Protein AF-A0A7C6MSE8-F1 (afdb_monomer_lite)

Radius of gyration: 10.56 Å; chains: 1; bounding box: 26×19×30 Å

pLDDT: mean 79.65, std 11.67, range [42.06, 89.31]

Sequence (53 aa):
MGSVFCLICGCPVDAETSETCGQCGSPICDECIDSFDGFCEGCYEEISDDEDY

Structure (mmCIF, N/CA/C/O backbone):
data_AF-A0A7C6MSE8-F1
#
_entry.id   AF-A0A7C6MSE8-F1
#
loop_
_atom_site.group_PDB
_atom_site.id
_atom_site.type_symbol
_atom_site.label_atom_id
_atom_site.label_alt_id
_atom_site.label_comp_id
_atom_site.label_asym_id
_atom_site.label_entity_id
_atom_site.label_seq_id
_atom_site.pdbx_PDB_ins_code
_atom_site.Cartn_x
_atom_site.Cartn_y
_atom_site.Cartn_z
_atom_site.occupancy
_atom_site.B_iso_or_equiv
_atom_site.auth_seq_id
_atom_site.auth_comp_id
_atom_site.auth_asym_id
_atom_site.auth_atom_id
_atom_site.pdbx_PDB_model_num
ATOM 1 N N . MET A 1 1 ? -1.524 -2.398 20.323 1.00 49.03 1 MET A N 1
ATOM 2 C CA . MET A 1 1 ? -1.358 -2.982 18.980 1.00 49.03 1 MET A CA 1
ATOM 3 C C . MET A 1 1 ? -2.540 -2.501 18.166 1.00 49.03 1 MET A C 1
ATOM 5 O O . MET A 1 1 ? -3.650 -2.940 18.433 1.00 49.03 1 MET A O 1
ATOM 9 N N . GLY A 1 2 ? -2.341 -1.475 17.341 1.00 58.72 2 GLY A N 1
ATOM 10 C CA . GLY A 1 2 ? -3.387 -0.965 16.459 1.00 58.72 2 GLY A CA 1
ATOM 11 C C . GLY A 1 2 ? -3.291 -1.718 15.144 1.00 58.72 2 GLY A C 1
ATOM 12 O O . GLY A 1 2 ? -2.335 -1.510 14.412 1.00 58.72 2 GLY A O 1
ATOM 13 N N . SER A 1 3 ? -4.225 -2.627 14.890 1.00 72.81 3 SER A N 1
ATOM 14 C CA . SER A 1 3 ? -4.390 -3.232 13.569 1.00 72.81 3 SER A CA 1
ATOM 15 C C . SER A 1 3 ? -4.968 -2.160 12.651 1.00 72.81 3 SER A C 1
ATOM 17 O O . SER A 1 3 ? -6.022 -1.605 12.972 1.00 72.81 3 SER A O 1
ATOM 19 N N . VAL A 1 4 ? -4.289 -1.842 11.553 1.00 86.44 4 VAL A N 1
ATOM 20 C CA . VAL A 1 4 ? -4.866 -1.002 10.499 1.00 86.44 4 VAL A CA 1
ATOM 21 C C . VAL A 1 4 ? -5.505 -1.900 9.441 1.00 86.44 4 VAL A C 1
ATOM 23 O O . VAL A 1 4 ? -5.260 -3.105 9.407 1.00 86.44 4 VAL A O 1
ATOM 26 N N . PHE A 1 5 ? -6.387 -1.341 8.621 1.00 88.12 5 PHE A N 1
ATOM 27 C CA . PHE A 1 5 ? -7.139 -2.102 7.625 1.00 88.12 5 PHE A CA 1
ATOM 28 C C . PHE A 1 5 ? -6.910 -1.497 6.254 1.00 88.12 5 PHE A C 1
ATOM 30 O O . PHE A 1 5 ? -7.048 -0.285 6.099 1.00 88.12 5 PHE A O 1
ATOM 37 N N . CYS A 1 6 ? -6.597 -2.342 5.272 1.00 88.62 6 CYS A N 1
ATOM 38 C CA . CYS A 1 6 ? -6.483 -1.898 3.893 1.00 88.62 6 CYS A CA 1
ATOM 39 C C . CYS A 1 6 ? -7.805 -1.267 3.441 1.00 88.62 6 CYS A C 1
ATOM 41 O O . CYS A 1 6 ? -8.863 -1.885 3.581 1.00 88.62 6 CYS A O 1
ATOM 43 N N . LEU A 1 7 ? -7.748 -0.064 2.869 1.00 86.75 7 LEU A N 1
ATOM 44 C CA . LEU A 1 7 ? -8.938 0.623 2.359 1.00 86.75 7 LEU A CA 1
ATOM 45 C C . LEU A 1 7 ? -9.651 -0.169 1.249 1.00 86.75 7 LEU A C 1
ATOM 47 O O . LEU A 1 7 ? -10.871 -0.103 1.143 1.00 86.75 7 LEU A O 1
ATOM 51 N N . ILE A 1 8 ? -8.885 -0.908 0.445 1.00 86.94 8 ILE A N 1
ATOM 52 C CA . ILE A 1 8 ? -9.354 -1.574 -0.773 1.00 86.94 8 ILE A CA 1
ATOM 53 C C . ILE A 1 8 ? -9.995 -2.928 -0.441 1.00 86.94 8 ILE A C 1
ATOM 55 O O . ILE A 1 8 ? -11.165 -3.162 -0.734 1.00 86.94 8 ILE A O 1
ATOM 59 N N . CYS A 1 9 ? -9.254 -3.831 0.207 1.00 89.31 9 CYS A N 1
ATOM 60 C CA . CYS A 1 9 ? -9.748 -5.181 0.503 1.00 89.31 9 CYS A CA 1
ATOM 61 C C . CYS A 1 9 ? -10.386 -5.324 1.895 1.00 89.31 9 CYS A C 1
ATOM 63 O O . CYS A 1 9 ? -11.049 -6.325 2.169 1.00 89.31 9 CYS A O 1
ATOM 65 N N . GLY A 1 10 ? -10.188 -4.353 2.795 1.00 88.25 10 GLY A N 1
ATOM 66 C CA . GLY A 1 10 ? -10.672 -4.411 4.177 1.00 88.25 10 GLY A CA 1
ATOM 67 C C . GLY A 1 10 ? -9.946 -5.431 5.060 1.00 88.25 10 GLY A C 1
ATOM 68 O O . GLY A 1 10 ? -10.349 -5.641 6.207 1.00 88.25 10 GLY A O 1
ATOM 69 N N . CYS A 1 11 ? -8.893 -6.085 4.558 1.00 88.62 11 CYS A N 1
ATOM 70 C CA . CYS A 1 11 ? -8.099 -7.022 5.342 1.00 88.62 11 CYS A CA 1
ATOM 71 C C . CYS A 1 11 ? -7.253 -6.282 6.392 1.00 88.62 11 CYS A C 1
ATOM 73 O O . CYS A 1 11 ? -6.811 -5.156 6.144 1.00 88.62 11 CYS A O 1
ATOM 75 N N . PRO A 1 12 ? -7.025 -6.896 7.568 1.00 88.94 12 PRO A N 1
ATOM 76 C CA . PRO A 1 12 ? -6.102 -6.352 8.554 1.00 88.94 12 PRO A CA 1
ATOM 77 C C . PRO A 1 12 ? -4.677 -6.407 8.000 1.00 88.94 12 PRO A C 1
ATOM 79 O O . PRO A 1 12 ? -4.241 -7.454 7.523 1.00 88.94 12 PRO A O 1
ATOM 82 N N . VAL A 1 13 ? -3.964 -5.289 8.081 1.00 88.00 13 VAL A N 1
ATOM 83 C CA . VAL A 1 13 ? -2.576 -5.154 7.628 1.00 88.00 13 VAL A CA 1
ATOM 84 C C . VAL A 1 13 ? -1.731 -4.567 8.755 1.00 88.00 13 VAL A C 1
ATOM 86 O O . VAL A 1 13 ? -2.241 -3.880 9.649 1.00 88.00 13 VAL A O 1
ATOM 89 N N . ASP A 1 14 ? -0.443 -4.891 8.749 1.00 84.44 14 ASP A N 1
ATOM 90 C CA . ASP A 1 14 ? 0.499 -4.384 9.740 1.00 84.44 14 ASP A CA 1
A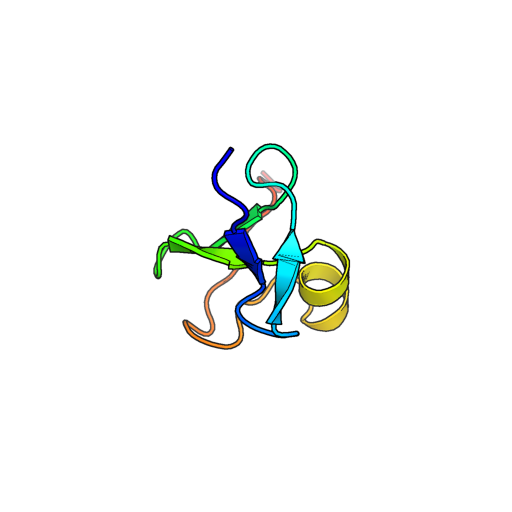TOM 91 C C . ASP A 1 14 ? 0.912 -2.956 9.381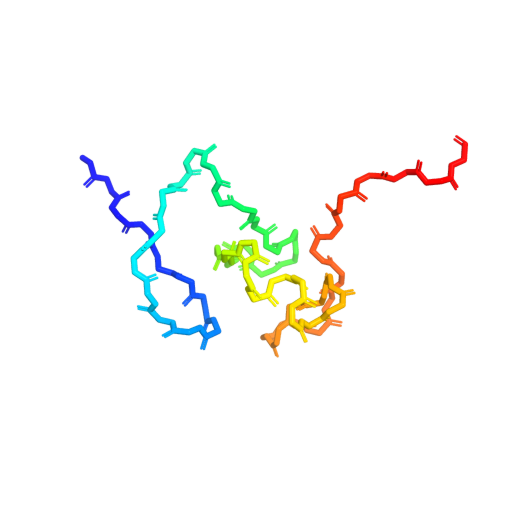 1.00 84.44 14 ASP A C 1
ATOM 93 O O . ASP A 1 14 ? 1.437 -2.718 8.300 1.00 84.44 14 ASP A O 1
ATOM 97 N N . ALA A 1 15 ? 0.699 -2.008 10.297 1.00 77.12 15 ALA A N 1
ATOM 98 C CA . ALA A 1 15 ? 0.971 -0.586 10.055 1.00 77.12 15 ALA A CA 1
ATOM 99 C C . ALA A 1 15 ? 2.461 -0.273 9.831 1.00 77.12 15 ALA A C 1
ATOM 101 O O . ALA A 1 15 ? 2.788 0.803 9.346 1.00 77.12 15 ALA A O 1
ATOM 102 N N . GLU A 1 16 ? 3.357 -1.177 10.238 1.00 78.50 16 GLU A N 1
ATOM 103 C CA . GLU A 1 16 ? 4.805 -1.033 10.043 1.00 78.50 16 GLU A CA 1
ATOM 104 C C . GLU A 1 16 ? 5.269 -1.506 8.660 1.00 78.50 16 GLU A C 1
ATOM 106 O O . GLU A 1 16 ? 6.356 -1.131 8.231 1.00 78.50 16 GLU A O 1
ATOM 111 N N . THR A 1 17 ? 4.474 -2.338 7.980 1.00 76.00 17 THR A N 1
ATOM 112 C CA . THR A 1 17 ? 4.809 -2.902 6.664 1.00 76.00 17 THR A CA 1
ATOM 113 C C . THR A 1 17 ? 3.855 -2.454 5.566 1.00 76.00 17 THR A C 1
ATOM 115 O O . THR A 1 17 ? 4.159 -2.660 4.403 1.00 76.00 17 THR A O 1
ATOM 118 N N . SER A 1 18 ? 2.692 -1.899 5.912 1.00 81.19 18 SER A N 1
ATOM 119 C CA . SER A 1 18 ? 1.735 -1.384 4.941 1.00 81.19 18 SER A CA 1
ATOM 120 C C . SER A 1 18 ? 2.084 0.035 4.521 1.00 81.19 18 SER A C 1
ATOM 122 O O . SER A 1 18 ? 2.262 0.912 5.367 1.00 81.19 18 SER A O 1
ATOM 124 N N . GLU A 1 19 ? 2.034 0.265 3.225 1.00 84.56 19 GLU A N 1
ATOM 125 C CA . GLU A 1 19 ? 2.072 1.574 2.590 1.00 84.56 19 GLU A CA 1
ATOM 126 C C . GLU A 1 19 ? 0.801 2.394 2.891 1.00 84.56 19 GLU A C 1
ATOM 128 O O . GLU A 1 19 ? -0.275 1.863 3.201 1.00 84.56 19 GLU A O 1
ATOM 133 N N . THR A 1 20 ? 0.904 3.722 2.816 1.00 85.62 20 THR A N 1
ATOM 134 C CA . THR A 1 20 ? -0.203 4.639 3.150 1.00 85.62 20 THR A CA 1
ATOM 135 C C . THR A 1 20 ? -0.390 5.670 2.033 1.00 85.62 20 THR A C 1
ATOM 137 O O . THR A 1 20 ? 0.575 6.345 1.702 1.00 85.62 20 THR A O 1
ATOM 140 N N . CYS A 1 21 ? -1.608 5.873 1.484 1.00 85.69 21 CYS A N 1
ATOM 141 C CA . CYS A 1 21 ? -1.827 6.934 0.466 1.00 85.69 21 CYS A CA 1
ATOM 142 C C . CYS A 1 21 ? -1.408 8.285 1.065 1.00 85.69 21 CYS A C 1
ATOM 144 O O . CYS A 1 21 ? -2.017 8.739 2.037 1.00 85.69 21 CYS A O 1
ATOM 146 N N . GLY A 1 22 ? -0.428 8.958 0.455 1.00 80.69 22 GLY A N 1
ATOM 147 C CA . GLY A 1 22 ? 0.086 10.249 0.927 1.00 80.69 22 GLY A CA 1
ATOM 148 C C . GLY A 1 22 ? -0.968 11.365 0.978 1.00 80.69 22 GLY A C 1
ATOM 149 O O . GLY A 1 22 ? -0.836 12.304 1.761 1.00 80.69 22 GLY A O 1
ATOM 150 N N . GLN A 1 23 ? -2.055 11.248 0.203 1.00 83.88 23 GLN A N 1
ATOM 151 C CA . GLN A 1 23 ? -3.172 12.201 0.230 1.00 83.88 23 GLN A CA 1
ATOM 152 C C . GLN A 1 23 ? -4.220 11.908 1.304 1.00 83.88 23 GLN A C 1
ATOM 154 O O . GLN A 1 23 ? -4.578 12.789 2.084 1.00 83.88 23 GLN A O 1
ATOM 159 N N . CYS A 1 24 ? -4.782 10.696 1.318 1.00 85.75 24 CYS A N 1
ATOM 160 C CA . 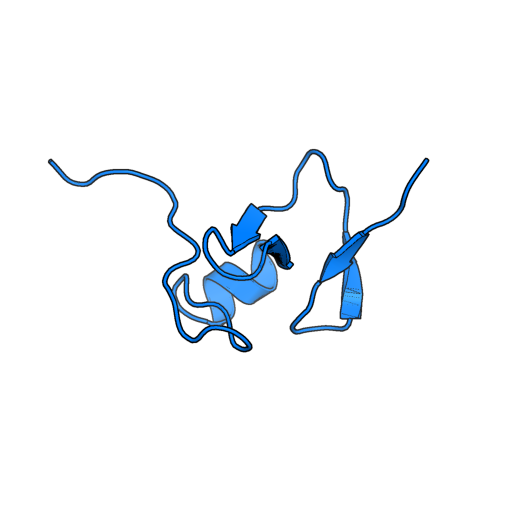CYS A 1 24 ? -5.896 10.367 2.212 1.00 85.75 24 CYS A CA 1
ATOM 161 C C . CYS A 1 24 ? -5.452 9.719 3.529 1.00 85.75 24 CYS A C 1
ATOM 163 O O . CYS A 1 24 ? -6.289 9.514 4.408 1.00 85.75 24 CYS A O 1
ATOM 165 N N . GLY A 1 25 ? -4.165 9.386 3.669 1.00 83.50 25 GLY A N 1
ATOM 166 C CA . GLY A 1 25 ? -3.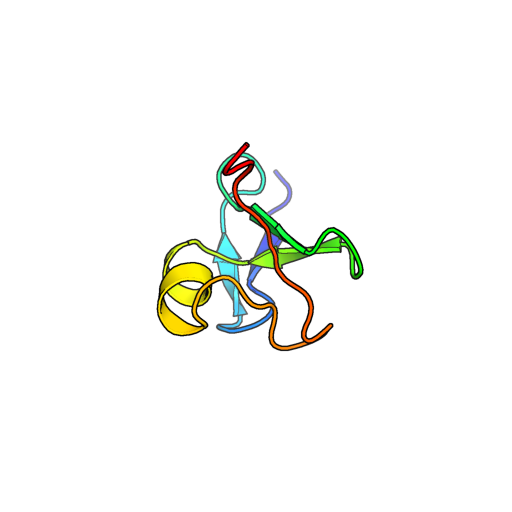599 8.721 4.843 1.00 83.50 25 GLY A CA 1
ATOM 167 C C . GLY A 1 25 ? -4.183 7.333 5.093 1.00 83.50 25 GLY A C 1
ATOM 168 O O . GLY A 1 25 ? -4.111 6.831 6.213 1.00 83.50 25 GLY A O 1
ATOM 169 N N . SER A 1 26 ? -4.817 6.733 4.081 1.00 86.88 26 SER A N 1
ATOM 170 C CA . SER A 1 26 ? -5.418 5.409 4.212 1.00 86.88 26 SER A CA 1
ATOM 171 C C . SER A 1 26 ? -4.363 4.326 3.993 1.00 86.88 26 SER A C 1
ATOM 173 O O . SER A 1 26 ? -3.632 4.415 3.004 1.00 86.88 26 SER A O 1
ATOM 175 N N . PRO A 1 27 ? -4.285 3.316 4.874 1.00 87.44 27 PRO A N 1
ATOM 176 C CA . PRO A 1 27 ? -3.357 2.208 4.717 1.00 87.44 27 PRO A CA 1
ATOM 177 C C . PRO A 1 27 ? -3.831 1.268 3.614 1.00 87.44 27 PRO A C 1
ATOM 179 O O . PRO A 1 27 ? -5.033 1.021 3.459 1.00 87.44 27 PRO A O 1
ATOM 182 N N . ILE A 1 28 ? -2.887 0.751 2.836 1.00 87.19 28 ILE A N 1
ATOM 183 C CA . ILE A 1 28 ? -3.133 -0.123 1.691 1.00 87.19 28 ILE A CA 1
ATOM 184 C C . ILE A 1 28 ? -2.094 -1.252 1.736 1.00 87.19 28 ILE A C 1
ATOM 186 O O . ILE A 1 28 ? -0.930 -1.008 2.025 1.00 87.19 28 ILE A O 1
ATOM 190 N N . CYS A 1 29 ? -2.515 -2.508 1.542 1.00 88.44 29 CYS A N 1
ATOM 191 C CA . CYS A 1 29 ? -1.559 -3.616 1.448 1.00 88.44 29 CYS A CA 1
ATOM 192 C C . CYS A 1 29 ? -0.878 -3.639 0.085 1.00 88.44 29 CYS A C 1
ATOM 194 O O . CYS A 1 29 ? -1.507 -3.302 -0.917 1.00 88.44 29 CYS A O 1
ATOM 196 N N . ASP A 1 30 ? 0.334 -4.189 0.051 1.00 84.69 30 ASP A N 1
ATOM 197 C CA . ASP A 1 30 ? 1.119 -4.397 -1.169 1.00 84.69 30 ASP A CA 1
ATOM 198 C C . ASP A 1 30 ? 0.323 -5.121 -2.261 1.00 84.69 30 ASP A C 1
ATOM 200 O O . ASP A 1 30 ? 0.294 -4.677 -3.400 1.00 84.69 30 ASP A O 1
ATOM 204 N N . GLU A 1 31 ? -0.444 -6.165 -1.916 1.00 87.25 31 GLU A N 1
ATOM 205 C CA . GLU A 1 31 ? -1.266 -6.893 -2.899 1.00 87.25 31 GLU A CA 1
ATOM 206 C C . GLU A 1 31 ? -2.265 -5.986 -3.632 1.00 87.25 31 GLU A C 1
ATOM 208 O O . GLU A 1 31 ? -2.526 -6.165 -4.826 1.00 87.25 31 GLU A O 1
ATOM 213 N N . CYS A 1 32 ? -2.857 -5.023 -2.922 1.00 86.94 32 CYS A N 1
ATOM 214 C CA . CYS A 1 32 ? -3.757 -4.055 -3.533 1.00 86.94 32 CYS A CA 1
ATOM 215 C C . CYS A 1 32 ? -2.990 -2.942 -4.249 1.00 86.94 32 CYS A C 1
ATOM 217 O O . CYS A 1 32 ? -3.502 -2.418 -5.225 1.00 86.94 32 CYS A O 1
ATOM 219 N N . ILE A 1 33 ? -1.775 -2.609 -3.831 1.00 82.94 33 ILE A N 1
ATOM 220 C CA . ILE A 1 33 ? -0.921 -1.655 -4.548 1.00 82.94 33 ILE A CA 1
ATOM 221 C C . ILE A 1 33 ? -0.534 -2.241 -5.904 1.00 82.94 33 ILE A C 1
ATOM 223 O O . ILE A 1 33 ? -0.827 -1.627 -6.925 1.00 82.94 33 ILE A O 1
ATOM 227 N N . ASP A 1 34 ? -0.025 -3.472 -5.938 1.00 84.38 34 ASP A N 1
ATOM 228 C CA . ASP A 1 34 ? 0.273 -4.207 -7.172 1.00 84.38 34 ASP A CA 1
ATOM 229 C C . ASP A 1 34 ? -0.965 -4.360 -8.070 1.00 84.38 34 ASP A C 1
ATOM 231 O O . ASP A 1 34 ? -0.903 -4.171 -9.284 1.00 84.38 34 ASP A O 1
ATOM 235 N N . SER A 1 35 ? -2.124 -4.686 -7.485 1.00 87.12 35 SER A N 1
ATOM 236 C CA . SER A 1 35 ? -3.363 -4.873 -8.258 1.00 87.12 35 SER A CA 1
ATOM 237 C C . SER A 1 35 ? -3.900 -3.576 -8.866 1.00 87.12 35 SER A C 1
ATOM 239 O O . SER A 1 35 ? -4.610 -3.624 -9.872 1.00 87.12 35 SER A O 1
ATOM 241 N N . PHE A 1 36 ? -3.600 -2.436 -8.243 1.00 83.44 36 PHE A N 1
ATOM 242 C CA . PHE A 1 36 ? -4.046 -1.113 -8.669 1.00 83.44 36 PHE A CA 1
ATOM 243 C C . PHE A 1 36 ? -2.908 -0.286 -9.275 1.00 83.44 36 PHE A C 1
ATOM 245 O O . PHE A 1 36 ? -3.042 0.928 -9.353 1.00 83.44 36 PHE A O 1
ATOM 252 N N . ASP A 1 37 ? -1.823 -0.923 -9.736 1.00 82.44 37 ASP A N 1
ATOM 253 C CA . ASP A 1 37 ? -0.694 -0.269 -10.422 1.00 82.44 37 ASP A CA 1
ATOM 254 C C . ASP A 1 37 ? -0.070 0.876 -9.596 1.00 82.44 37 ASP A C 1
ATOM 256 O O . ASP A 1 37 ? 0.352 1.894 -10.129 1.00 82.44 37 ASP A O 1
ATOM 260 N N . GLY A 1 38 ? -0.078 0.749 -8.267 1.00 79.75 38 GLY A N 1
ATOM 261 C CA . GLY A 1 38 ? 0.409 1.786 -7.361 1.00 79.75 38 GLY A CA 1
ATOM 262 C C . GLY A 1 38 ? -0.610 2.869 -7.004 1.00 79.75 38 GLY A C 1
ATOM 263 O O . GLY A 1 38 ? -0.255 3.814 -6.309 1.00 79.75 38 GLY A O 1
ATOM 264 N N . PHE A 1 39 ? -1.873 2.766 -7.426 1.00 82.75 39 PHE A N 1
ATOM 265 C CA . PHE A 1 39 ? -2.890 3.793 -7.179 1.00 82.75 39 PHE A CA 1
ATOM 266 C C . PHE A 1 39 ? -3.832 3.443 -6.028 1.00 82.75 39 PHE A C 1
ATOM 268 O O . PHE A 1 39 ? -4.282 2.311 -5.851 1.00 82.75 39 PHE A O 1
ATOM 275 N N . CYS A 1 40 ? -4.225 4.455 -5.262 1.00 85.38 40 CYS A N 1
ATOM 276 C CA . CYS A 1 40 ? -5.225 4.293 -4.218 1.00 85.38 40 CYS A CA 1
ATOM 277 C C . CYS A 1 40 ? -6.638 4.456 -4.776 1.00 85.38 40 CYS A C 1
ATOM 279 O O . CYS A 1 40 ? -7.004 5.525 -5.250 1.00 85.38 40 CYS A O 1
ATOM 281 N N . GLU A 1 41 ? -7.503 3.465 -4.563 1.00 81.38 41 GLU A N 1
ATOM 282 C CA . GLU A 1 41 ? -8.904 3.499 -5.015 1.00 81.38 41 GLU A CA 1
ATOM 283 C C . GLU A 1 41 ? -9.727 4.668 -4.428 1.00 81.3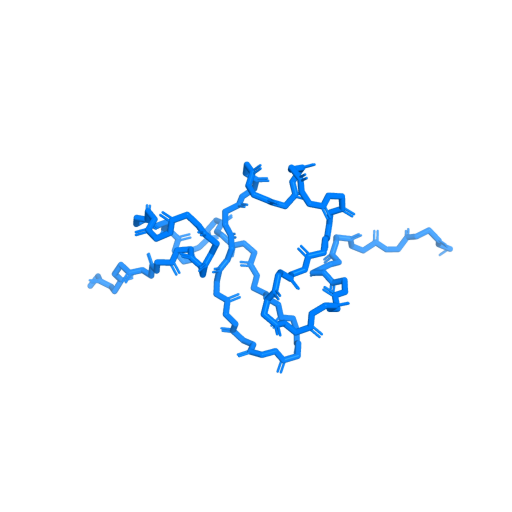8 41 GLU A C 1
ATO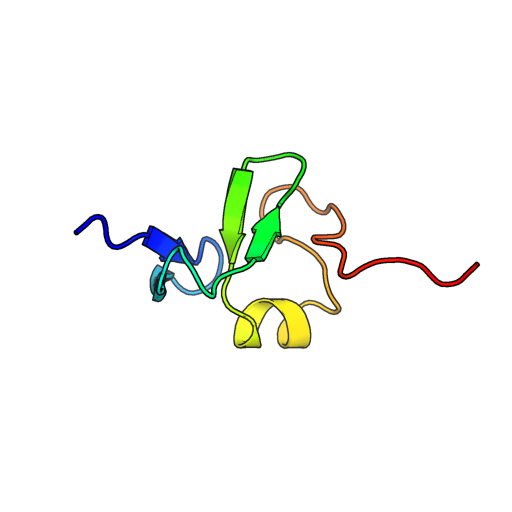M 285 O O . GLU A 1 41 ? -10.625 5.199 -5.078 1.00 81.38 41 GLU A O 1
ATOM 290 N N . GLY A 1 42 ? -9.423 5.101 -3.199 1.00 78.69 42 GLY A N 1
ATOM 291 C CA . GLY A 1 42 ? -10.151 6.192 -2.542 1.00 78.69 42 GLY A CA 1
ATOM 292 C C . GLY A 1 42 ? -9.783 7.593 -3.046 1.00 78.69 42 GLY A C 1
ATOM 293 O O . GLY A 1 42 ? -10.667 8.400 -3.333 1.00 78.69 42 GLY A O 1
ATOM 294 N N . CYS A 1 43 ? -8.479 7.892 -3.111 1.00 84.75 43 CYS A N 1
ATOM 295 C CA . CYS A 1 43 ? -7.932 9.200 -3.491 1.00 84.75 43 CYS A CA 1
ATOM 296 C C . CYS A 1 43 ? -7.626 9.301 -5.009 1.00 84.75 43 CYS A C 1
ATOM 298 O O . CYS A 1 43 ? -7.463 10.412 -5.504 1.00 84.75 43 CYS A O 1
ATOM 300 N N . TYR A 1 44 ? -7.589 8.171 -5.736 1.00 82.00 44 TYR A N 1
ATOM 301 C CA . TYR A 1 44 ? -7.079 8.009 -7.114 1.00 82.00 44 TYR A CA 1
ATOM 302 C C . TYR A 1 44 ? -5.674 8.580 -7.331 1.00 82.00 44 TYR A C 1
ATOM 304 O O . TYR A 1 44 ? -5.279 8.851 -8.460 1.00 82.00 44 TYR A O 1
ATOM 312 N N . GLU A 1 45 ? -4.935 8.754 -6.239 1.00 84.06 45 GLU A N 1
ATOM 313 C CA . GLU A 1 45 ? -3.563 9.227 -6.252 1.00 84.06 45 GLU A CA 1
ATOM 314 C C . GLU A 1 45 ? -2.596 8.065 -6.123 1.00 84.06 45 GLU A C 1
ATOM 316 O O . GLU A 1 45 ? -2.934 7.010 -5.572 1.00 84.06 45 GLU A O 1
ATOM 321 N N . GLU A 1 46 ? -1.403 8.291 -6.654 1.00 82.19 46 GLU A N 1
ATOM 322 C CA . GLU A 1 46 ? -0.293 7.361 -6.571 1.00 82.19 46 GLU A CA 1
ATOM 323 C C . GLU A 1 46 ? 0.110 7.214 -5.097 1.00 82.19 46 GLU A C 1
ATOM 325 O O . GLU A 1 46 ? 0.258 8.190 -4.360 1.00 82.19 46 GLU A O 1
ATOM 330 N N . ILE A 1 47 ? 0.186 5.969 -4.636 1.00 79.62 47 ILE A N 1
ATOM 331 C CA . ILE A 1 47 ? 0.598 5.610 -3.274 1.00 79.62 47 ILE A CA 1
ATOM 332 C C . ILE A 1 47 ? 2.119 5.750 -3.145 1.00 79.62 47 ILE A C 1
ATOM 334 O O . ILE A 1 47 ? 2.587 6.009 -2.043 1.00 79.62 47 ILE A O 1
ATOM 338 N N . SER A 1 48 ? 2.810 5.744 -4.295 1.00 66.88 48 SER A N 1
ATOM 339 C CA . SER A 1 48 ? 4.226 6.032 -4.532 1.00 66.88 48 SER A CA 1
ATOM 340 C C . SER A 1 48 ? 5.187 5.192 -3.695 1.00 66.88 48 SER A C 1
ATOM 342 O O . SER A 1 48 ? 5.385 5.487 -2.525 1.00 66.88 48 SER A O 1
ATOM 344 N N . ASP A 1 49 ? 5.886 4.266 -4.353 1.00 53.50 49 ASP A N 1
ATOM 345 C CA . ASP A 1 49 ? 7.249 3.909 -3.952 1.00 53.50 49 ASP A CA 1
ATOM 346 C C . ASP A 1 49 ? 8.197 4.726 -4.857 1.00 53.50 49 ASP A C 1
ATOM 348 O O . ASP A 1 49 ? 8.089 4.704 -6.084 1.00 53.50 49 ASP A O 1
ATOM 352 N N . ASP A 1 50 ? 9.029 5.539 -4.219 1.00 57.16 50 ASP A N 1
ATOM 353 C CA . ASP A 1 50 ? 9.956 6.553 -4.728 1.00 57.16 50 ASP A CA 1
ATOM 354 C C . ASP A 1 50 ? 10.637 6.344 -6.115 1.00 57.16 50 ASP A C 1
ATOM 356 O O . ASP A 1 50 ? 11.240 5.318 -6.423 1.00 57.16 50 ASP A O 1
ATOM 360 N N . GLU A 1 51 ? 10.676 7.461 -6.857 1.00 55.00 51 GLU A N 1
ATOM 361 C CA . GLU A 1 51 ? 11.852 8.052 -7.534 1.00 55.00 51 GLU A CA 1
ATOM 362 C C . GLU A 1 51 ? 12.533 7.325 -8.719 1.00 55.00 51 GLU A C 1
ATOM 364 O O . GLU A 1 51 ? 13.613 6.748 -8.600 1.00 55.00 51 GLU A O 1
ATOM 369 N N . ASP A 1 52 ? 12.022 7.556 -9.937 1.00 49.53 52 ASP A N 1
ATOM 370 C CA . ASP A 1 52 ? 12.846 7.546 -11.161 1.00 49.53 52 ASP A CA 1
ATOM 371 C C . ASP A 1 52 ? 13.292 8.994 -11.484 1.00 49.53 52 ASP A C 1
ATOM 373 O O . ASP A 1 52 ? 12.642 9.682 -12.275 1.00 49.53 52 ASP A O 1
ATOM 377 N N . TYR A 1 53 ? 14.350 9.499 -10.819 1.00 42.06 53 TYR A N 1
ATOM 378 C CA . TYR A 1 53 ? 15.253 10.529 -11.385 1.00 42.06 53 TYR A CA 1
ATOM 379 C C . TYR A 1 53 ? 16.628 10.647 -10.706 1.00 42.06 53 TYR A C 1
ATOM 381 O O . TYR A 1 53 ? 16.693 10.892 -9.483 1.00 42.06 53 TYR A O 1
#

Foldseek 3Di:
DDFAAAPPPRHTDDPVQFQAQPVPRHTHHPVVCVVLVQADPPVRDRSDDDDDD

Secondary structure (DSSP, 8-state):
---EE-TTT--EE-TTTSEE-TTT--EE-HHHHHHTTTB-TTT-SB-------